Protein AF-A0A540LD16-F1 (afdb_monomer)

Sequence (113 aa):
MYHEALKSMLQQLKPTLGISYTLFDTYTVLTNIVQNPASYGFTEVEAACCGIGKHNAKGPCTPISSLCSNRRDHVFWDFYHPTQATHGIITDKVFDGPSEYSSPMTVKELIAL

Foldseek 3Di:
DVLVVVVVVCVVVCVVVVDDDKDFQPPVLLVCCLVPVVVLQADEEQAAQWADDDSSAPDDRDPVIHGHPDLLNYQHNHNPHGGPSVVVSSVVCQAQNPCVGMPPDHVVVNVVD

Organism: Malus baccata (NCBI:txid106549)

Structure (mmCIF, N/CA/C/O backbone):
data_AF-A0A540LD16-F1
#
_entry.id   AF-A0A540LD16-F1
#
loop_
_atom_site.group_PDB
_atom_site.id
_atom_site.type_symbol
_atom_site.label_atom_id
_atom_site.label_alt_id
_atom_site.label_comp_id
_atom_site.label_asym_id
_atom_site.label_entity_id
_atom_site.label_seq_id
_atom_site.pdbx_PDB_ins_code
_atom_site.Cartn_x
_atom_site.Cartn_y
_atom_site.Cartn_z
_atom_site.occupancy
_atom_site.B_iso_or_equiv
_atom_site.auth_seq_id
_atom_site.auth_comp_id
_atom_site.auth_asym_id
_atom_site.auth_atom_id
_atom_site.pdbx_PDB_model_num
ATOM 1 N N . MET A 1 1 ? 7.709 4.402 15.319 1.00 65.50 1 MET A N 1
ATOM 2 C CA . MET A 1 1 ? 7.282 5.595 16.092 1.00 65.50 1 MET A CA 1
ATOM 3 C C . MET A 1 1 ? 5.861 6.034 15.744 1.00 65.50 1 MET A C 1
ATOM 5 O O . MET A 1 1 ? 5.044 6.038 16.649 1.00 65.50 1 MET A O 1
ATOM 9 N N . TYR A 1 2 ? 5.522 6.340 14.482 1.00 87.69 2 TYR A N 1
ATOM 10 C CA . TYR A 1 2 ? 4.158 6.781 14.122 1.00 87.69 2 TYR A CA 1
ATOM 11 C C . TYR A 1 2 ? 3.067 5.720 14.380 1.00 87.69 2 TYR A C 1
ATOM 13 O O . TYR A 1 2 ? 2.054 6.032 14.995 1.00 87.69 2 TYR A O 1
ATOM 21 N N . HIS A 1 3 ? 3.301 4.463 13.975 1.00 85.25 3 HIS A N 1
ATOM 22 C CA . HIS A 1 3 ? 2.327 3.372 14.132 1.00 85.25 3 HIS A CA 1
ATOM 23 C C . HIS A 1 3 ? 1.931 3.138 15.604 1.00 85.25 3 HIS A C 1
ATOM 25 O O . HIS A 1 3 ? 0.751 3.153 15.941 1.00 85.25 3 HIS A O 1
ATOM 31 N N . GLU A 1 4 ? 2.915 3.016 16.501 1.00 89.31 4 GLU A N 1
ATOM 32 C CA . GLU A 1 4 ? 2.661 2.827 17.938 1.00 89.31 4 GLU A C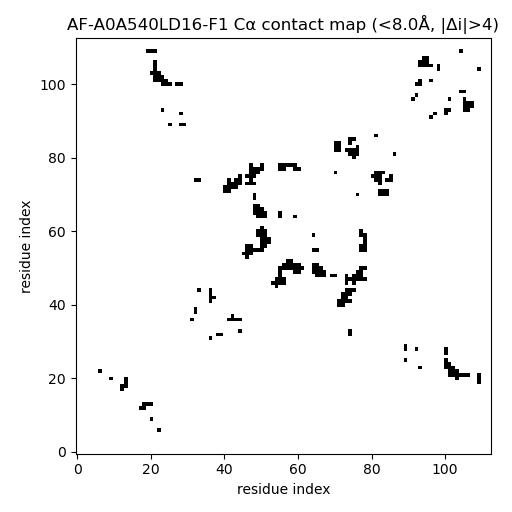A 1
ATOM 33 C C . GLU A 1 4 ? 1.942 4.019 18.583 1.00 89.31 4 GLU A C 1
ATOM 35 O O . GLU A 1 4 ? 1.049 3.835 19.411 1.00 89.31 4 GLU A O 1
ATOM 40 N N . ALA A 1 5 ? 2.286 5.249 18.184 1.00 93.69 5 ALA A N 1
ATOM 41 C CA . ALA A 1 5 ? 1.618 6.446 18.687 1.00 93.69 5 ALA A CA 1
ATOM 42 C C . ALA A 1 5 ? 0.141 6.497 18.257 1.00 93.69 5 ALA A C 1
ATOM 44 O O . ALA A 1 5 ? -0.727 6.767 19.087 1.00 93.69 5 ALA A O 1
ATOM 45 N N . LEU A 1 6 ? -0.155 6.177 16.990 1.00 94.19 6 LEU A N 1
ATOM 46 C CA . LEU A 1 6 ? -1.524 6.091 16.473 1.00 94.19 6 LEU A CA 1
ATOM 47 C C . LEU A 1 6 ? -2.335 5.017 17.211 1.00 94.19 6 LEU A C 1
ATOM 49 O O . LEU A 1 6 ? -3.458 5.277 17.642 1.00 94.19 6 LEU A O 1
ATOM 53 N N . LYS A 1 7 ? -1.749 3.833 17.417 1.00 92.31 7 LYS A N 1
ATOM 54 C CA . LYS A 1 7 ? -2.377 2.739 18.166 1.00 92.31 7 LYS A CA 1
ATOM 55 C C . LYS A 1 7 ? -2.716 3.148 19.601 1.00 92.31 7 LYS A C 1
ATOM 57 O O . LYS A 1 7 ? -3.848 2.945 20.034 1.00 92.31 7 LYS A O 1
ATOM 62 N N . SER A 1 8 ? -1.768 3.766 20.307 1.00 94.31 8 SER A N 1
ATOM 63 C CA . SER A 1 8 ? -1.975 4.265 21.674 1.00 94.31 8 SER A CA 1
ATOM 64 C C . SER A 1 8 ? -3.068 5.339 21.733 1.00 94.31 8 SER A C 1
ATOM 66 O O . SER A 1 8 ? -3.954 5.279 22.586 1.00 94.31 8 SER A O 1
ATOM 68 N N . MET A 1 9 ? -3.073 6.277 20.782 1.00 95.50 9 MET A N 1
ATOM 69 C CA . MET A 1 9 ? -4.101 7.316 20.695 1.00 95.50 9 MET A CA 1
ATOM 70 C C . MET A 1 9 ? -5.501 6.719 20.489 1.00 95.50 9 MET A C 1
ATOM 72 O O . MET A 1 9 ? -6.435 7.101 21.190 1.00 95.50 9 MET A O 1
ATOM 76 N N . LEU A 1 10 ? -5.661 5.754 19.576 1.00 95.75 10 LEU A N 1
ATOM 77 C CA . LEU A 1 10 ? -6.954 5.103 19.328 1.00 95.75 10 LEU A CA 1
ATOM 78 C C . LEU A 1 10 ? -7.460 4.324 20.554 1.00 95.75 10 LEU A C 1
ATOM 80 O O . LEU A 1 10 ? -8.648 4.388 20.875 1.00 95.75 10 LEU A O 1
ATOM 84 N N . GLN A 1 11 ? -6.563 3.648 21.280 1.00 94.31 11 GLN A N 1
ATOM 85 C CA . GLN A 1 11 ? -6.902 2.955 22.529 1.00 94.31 11 GLN A CA 1
ATOM 86 C C . GLN A 1 11 ? -7.416 3.919 23.606 1.00 94.31 11 GLN A C 1
ATOM 88 O O . GLN A 1 11 ? -8.360 3.581 24.319 1.00 94.31 11 GLN A O 1
ATOM 93 N N . GLN A 1 12 ? -6.833 5.118 23.703 1.00 95.56 12 GLN A N 1
ATOM 94 C CA . GLN A 1 12 ? -7.260 6.153 24.651 1.00 95.56 12 GLN A CA 1
ATOM 95 C C . GLN A 1 12 ? -8.575 6.825 24.233 1.00 95.56 12 GLN A C 1
ATOM 97 O O . GLN A 1 12 ? -9.430 7.068 25.080 1.00 95.56 12 GLN A O 1
ATOM 102 N N . LEU A 1 13 ? -8.768 7.093 22.937 1.00 96.06 13 LEU A N 1
ATOM 103 C CA . LEU A 1 13 ? -9.973 7.759 22.427 1.00 96.06 13 LEU A CA 1
ATOM 104 C C . LEU A 1 13 ? -11.221 6.872 22.478 1.00 96.06 13 LEU A C 1
ATOM 106 O O . LEU A 1 13 ? -12.322 7.396 22.638 1.00 96.06 13 LEU A O 1
ATOM 110 N N . LYS A 1 14 ? -11.072 5.547 22.370 1.00 96.00 14 LYS A N 1
ATOM 111 C CA . LYS A 1 14 ? -12.193 4.594 22.408 1.00 96.00 14 LYS A CA 1
ATOM 112 C C . LYS A 1 14 ? -13.135 4.799 23.607 1.00 96.00 14 LYS A C 1
ATOM 114 O O . LYS A 1 14 ? -14.319 5.021 23.362 1.00 96.00 14 LYS A O 1
ATOM 119 N N . PRO A 1 15 ? -12.680 4.756 24.877 1.00 96.44 15 PRO A N 1
ATOM 120 C CA . PRO A 1 15 ? -13.562 4.990 26.021 1.00 96.44 15 PRO A CA 1
ATOM 121 C C . PRO A 1 15 ? -14.046 6.442 26.117 1.00 96.44 15 PRO A C 1
ATOM 123 O O . PRO A 1 15 ? -15.158 6.672 26.579 1.00 96.44 15 PRO A O 1
ATOM 126 N N . THR A 1 16 ? -13.246 7.419 25.676 1.00 97.06 16 THR A N 1
ATOM 127 C CA . THR A 1 16 ? -13.611 8.844 25.739 1.00 97.06 16 THR A CA 1
ATOM 128 C C . THR A 1 16 ? -14.736 9.205 24.773 1.00 97.06 16 THR A C 1
ATOM 130 O O . THR A 1 16 ? -15.593 10.014 25.112 1.00 97.06 16 THR A O 1
ATOM 133 N N . LEU A 1 17 ? -14.730 8.624 23.573 1.00 96.94 17 LEU A N 1
ATOM 134 C CA . LEU A 1 17 ? -15.678 8.950 22.507 1.00 96.94 17 LEU A CA 1
ATOM 135 C C . LEU A 1 17 ? -16.770 7.888 22.320 1.00 96.94 17 LEU A C 1
ATOM 137 O O . LEU A 1 17 ? -17.713 8.126 21.574 1.00 96.94 17 LEU A O 1
ATOM 141 N N . GLY A 1 18 ? -16.644 6.717 22.955 1.00 95.69 18 GLY A N 1
ATOM 142 C CA . GLY A 1 18 ? -17.583 5.607 22.772 1.00 95.69 18 GLY A CA 1
ATOM 143 C C . GLY A 1 18 ? -17.579 5.031 21.351 1.00 95.69 18 GLY A C 1
ATOM 144 O O . GLY A 1 18 ? -18.597 4.516 20.901 1.00 95.69 18 GLY A O 1
ATOM 145 N N . ILE A 1 19 ? -16.458 5.144 20.628 1.00 95.06 19 ILE A N 1
ATOM 146 C CA . ILE A 1 19 ? -16.339 4.706 19.230 1.00 95.06 19 ILE A CA 1
ATOM 147 C C . ILE A 1 19 ? -15.822 3.269 19.115 1.00 95.06 19 ILE A C 1
ATOM 149 O O . ILE A 1 19 ? -15.000 2.816 19.914 1.00 95.06 19 ILE A O 1
ATOM 153 N N . SER A 1 20 ? -16.225 2.582 18.051 1.00 96.19 20 SER A N 1
ATOM 154 C CA . SER A 1 20 ? -15.548 1.380 17.560 1.00 96.19 20 SER A CA 1
ATOM 155 C C . SER A 1 20 ? -14.630 1.757 16.401 1.00 96.19 20 SER A C 1
ATOM 157 O O . SER A 1 20 ? -14.960 2.631 15.603 1.00 96.19 20 SER A O 1
ATOM 159 N N . TYR A 1 21 ? -13.463 1.122 16.312 1.00 95.88 21 TYR A N 1
ATOM 160 C CA . TYR A 1 21 ? -12.479 1.405 15.271 1.00 95.88 21 TYR A CA 1
ATOM 161 C C . TYR A 1 21 ? -11.775 0.123 14.830 1.00 95.88 21 TYR A C 1
ATOM 163 O O . TYR A 1 21 ? -11.779 -0.878 15.547 1.00 95.88 21 TYR A O 1
ATOM 171 N N . THR A 1 22 ? -11.113 0.201 13.679 1.00 95.94 22 THR A N 1
ATOM 172 C CA . THR A 1 22 ? -10.051 -0.718 13.272 1.00 95.94 22 THR A CA 1
ATOM 173 C C . THR A 1 22 ? -8.829 0.086 12.833 1.00 95.94 22 THR A C 1
ATOM 175 O O . THR A 1 22 ? -8.962 1.177 12.276 1.00 95.94 22 THR A O 1
ATOM 178 N N . LEU A 1 23 ? -7.641 -0.422 13.139 1.00 95.75 23 LEU A N 1
ATOM 179 C CA . LEU A 1 23 ? -6.358 0.079 12.672 1.00 95.75 23 LEU A CA 1
ATOM 180 C C . LEU A 1 23 ? -5.766 -0.963 11.726 1.00 95.75 23 LEU A C 1
ATOM 182 O O . LEU A 1 23 ? -5.519 -2.092 12.147 1.00 95.75 23 LEU A O 1
ATOM 186 N N . PHE A 1 24 ? -5.520 -0.562 10.481 1.00 96.12 24 PHE A N 1
ATOM 187 C CA . PHE A 1 24 ? -4.937 -1.418 9.455 1.00 96.12 24 PHE A CA 1
ATOM 188 C C . PHE A 1 24 ? -3.437 -1.147 9.278 1.00 96.12 24 PHE A C 1
ATOM 190 O O . PHE A 1 24 ? -3.012 0.001 9.116 1.00 96.12 24 PHE A O 1
ATOM 197 N N . ASP A 1 25 ? -2.636 -2.207 9.283 1.00 95.06 25 ASP A N 1
ATOM 198 C CA . ASP A 1 25 ? -1.192 -2.177 9.088 1.00 95.06 25 ASP A CA 1
ATOM 199 C C . ASP A 1 25 ? -0.823 -2.287 7.601 1.00 95.06 25 ASP A C 1
ATOM 201 O O . ASP A 1 25 ? -0.336 -3.306 7.102 1.00 95.06 25 ASP A O 1
ATOM 205 N N . THR A 1 26 ? -1.037 -1.187 6.878 1.00 94.31 26 THR A N 1
ATOM 206 C CA . THR A 1 26 ? -0.655 -1.072 5.463 1.00 94.31 26 THR A CA 1
ATOM 207 C C . THR A 1 26 ? 0.839 -1.306 5.240 1.00 94.31 26 THR A C 1
ATOM 209 O O . THR A 1 26 ? 1.226 -1.763 4.165 1.00 94.31 26 THR A O 1
ATOM 212 N N . TYR A 1 27 ? 1.683 -0.984 6.228 1.00 93.56 27 TYR A N 1
ATOM 213 C CA . TYR A 1 27 ? 3.131 -1.116 6.103 1.00 93.56 27 TYR A CA 1
ATOM 214 C C . TYR A 1 27 ? 3.515 -2.584 5.942 1.00 93.56 27 TYR A C 1
ATOM 216 O O . TYR A 1 27 ? 4.140 -2.934 4.943 1.00 93.56 27 TYR A O 1
ATOM 224 N N . THR A 1 28 ? 3.066 -3.446 6.856 1.00 94.94 28 THR A N 1
ATOM 225 C CA . THR A 1 28 ? 3.371 -4.881 6.793 1.00 94.94 28 THR A CA 1
ATOM 226 C C . THR A 1 28 ? 2.828 -5.517 5.511 1.00 94.94 28 THR A C 1
ATOM 228 O O . THR A 1 28 ? 3.537 -6.287 4.861 1.00 94.94 28 THR A O 1
ATOM 231 N N . VAL A 1 29 ? 1.620 -5.141 5.070 1.00 96.44 29 VAL A N 1
ATOM 232 C CA . VAL A 1 29 ? 1.052 -5.641 3.803 1.00 96.44 29 VAL A CA 1
ATOM 233 C C . VAL A 1 29 ? 1.912 -5.245 2.600 1.00 96.44 29 VAL A C 1
ATOM 235 O O . VAL A 1 29 ? 2.267 -6.107 1.796 1.00 96.44 29 VAL A O 1
ATOM 238 N N . LEU A 1 30 ? 2.288 -3.968 2.475 1.00 96.50 30 LEU A N 1
ATOM 239 C CA . LEU A 1 30 ? 3.141 -3.501 1.376 1.00 96.50 30 LEU A CA 1
ATOM 240 C C . LEU A 1 30 ? 4.542 -4.120 1.424 1.00 96.50 30 LEU A C 1
ATOM 242 O O . LEU A 1 30 ? 5.074 -4.499 0.381 1.00 96.50 30 LEU A O 1
ATOM 246 N N . THR A 1 31 ? 5.132 -4.267 2.611 1.00 96.88 31 THR A N 1
ATOM 247 C CA . THR A 1 31 ? 6.427 -4.938 2.782 1.00 96.88 31 THR A CA 1
ATOM 248 C C . THR A 1 31 ? 6.362 -6.389 2.317 1.00 96.88 31 THR A C 1
ATOM 250 O O . THR A 1 31 ? 7.239 -6.812 1.567 1.00 96.88 31 THR A O 1
ATOM 253 N N . ASN A 1 32 ? 5.307 -7.127 2.670 1.00 97.25 32 ASN A N 1
ATOM 254 C CA . ASN A 1 32 ? 5.124 -8.508 2.220 1.00 97.25 32 ASN A CA 1
ATOM 255 C C . ASN A 1 32 ? 4.980 -8.603 0.696 1.00 97.25 32 ASN A C 1
ATOM 257 O O . ASN A 1 32 ? 5.567 -9.504 0.093 1.00 97.25 32 ASN A O 1
ATOM 261 N N . ILE A 1 33 ? 4.264 -7.657 0.074 1.00 98.06 33 ILE A N 1
ATOM 262 C CA . ILE A 1 33 ? 4.133 -7.562 -1.387 1.00 98.06 33 ILE A CA 1
ATOM 263 C C . ILE A 1 33 ? 5.499 -7.326 -2.042 1.00 98.06 33 ILE A C 1
ATOM 265 O O . ILE A 1 33 ? 5.854 -8.039 -2.975 1.00 98.06 33 ILE A O 1
ATOM 269 N N . VAL A 1 34 ? 6.288 -6.371 -1.543 1.00 98.00 34 VAL A N 1
ATOM 270 C CA . VAL A 1 34 ? 7.612 -6.046 -2.106 1.00 98.00 34 VAL A CA 1
ATOM 271 C C . VAL A 1 34 ? 8.624 -7.175 -1.889 1.00 98.00 34 VAL A C 1
ATOM 273 O O . VAL A 1 34 ? 9.451 -7.427 -2.761 1.00 98.00 34 VAL A O 1
ATOM 276 N N . GLN A 1 35 ? 8.567 -7.870 -0.750 1.00 98.25 35 GLN A N 1
ATOM 277 C CA . GLN A 1 35 ? 9.480 -8.974 -0.434 1.00 98.25 35 GLN A CA 1
ATOM 278 C C . GLN A 1 35 ? 9.117 -10.280 -1.152 1.00 98.25 35 GLN A C 1
ATOM 280 O O . GLN A 1 35 ? 10.003 -11.093 -1.406 1.00 98.25 35 GLN A O 1
ATOM 285 N N . ASN A 1 36 ? 7.839 -10.492 -1.489 1.00 98.19 36 ASN A N 1
ATOM 286 C CA . ASN A 1 36 ? 7.347 -11.729 -2.106 1.00 98.19 36 ASN A CA 1
ATOM 287 C C . ASN A 1 36 ? 6.460 -11.465 -3.343 1.00 98.19 36 ASN A C 1
ATOM 289 O O . ASN A 1 36 ? 5.363 -12.020 -3.431 1.00 98.19 36 ASN A O 1
ATOM 293 N N . PRO A 1 37 ? 6.893 -10.649 -4.322 1.00 98.06 37 PRO A N 1
ATOM 294 C CA . PRO A 1 37 ? 6.013 -10.100 -5.358 1.00 98.06 37 PRO A CA 1
ATOM 295 C C . PRO A 1 37 ? 5.337 -11.159 -6.227 1.00 98.06 37 PRO A C 1
ATOM 297 O O . PRO A 1 37 ? 4.158 -11.024 -6.554 1.00 98.06 37 PRO A O 1
ATOM 300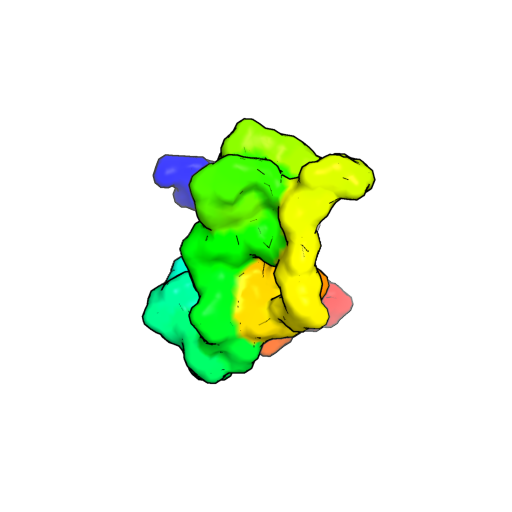 N N . ALA A 1 38 ? 6.037 -12.258 -6.522 1.00 98.00 38 ALA A N 1
ATOM 301 C CA . ALA A 1 38 ? 5.499 -13.354 -7.321 1.00 98.00 38 ALA A CA 1
ATOM 302 C C . ALA A 1 38 ? 4.257 -14.004 -6.681 1.00 98.00 38 ALA A C 1
ATOM 304 O O . ALA A 1 38 ? 3.316 -14.350 -7.393 1.00 98.00 38 ALA A O 1
ATOM 305 N N . SER A 1 39 ? 4.204 -14.101 -5.347 1.00 97.88 39 SER A N 1
ATOM 306 C CA . SER A 1 39 ? 3.043 -14.631 -4.611 1.00 97.88 39 SER A CA 1
ATOM 307 C C . SER A 1 39 ? 1.796 -13.754 -4.751 1.00 97.88 39 SER A C 1
ATOM 309 O O . SER A 1 39 ? 0.684 -14.215 -4.502 1.00 97.88 39 SER A O 1
ATOM 311 N N . TYR A 1 40 ? 1.981 -12.497 -5.157 1.00 97.62 40 TYR A N 1
ATOM 312 C CA . TYR A 1 40 ? 0.925 -11.513 -5.380 1.00 97.62 40 TYR A CA 1
ATOM 313 C C . TYR A 1 40 ? 0.711 -11.198 -6.870 1.00 97.62 40 TYR A C 1
ATOM 315 O O . TYR A 1 40 ? -0.118 -10.354 -7.198 1.00 97.62 40 TYR A O 1
ATOM 323 N N . GLY A 1 41 ? 1.426 -11.880 -7.773 1.00 97.81 41 GLY A N 1
ATOM 324 C CA . GLY A 1 41 ? 1.309 -11.688 -9.220 1.00 97.81 41 GLY A CA 1
ATOM 325 C C . GLY A 1 41 ? 2.092 -10.499 -9.787 1.00 97.81 41 GLY A C 1
ATOM 326 O O . GLY A 1 41 ? 1.837 -10.115 -10.925 1.00 97.81 41 GLY A O 1
ATOM 327 N N . PHE A 1 42 ? 3.038 -9.928 -9.035 1.00 98.62 42 PHE A N 1
ATOM 328 C CA . PHE A 1 42 ? 3.907 -8.844 -9.504 1.00 98.62 42 PHE A CA 1
ATOM 329 C C . PHE A 1 42 ? 5.271 -9.361 -9.960 1.00 98.62 42 PHE A C 1
ATOM 331 O O . PHE A 1 42 ? 5.803 -10.333 -9.418 1.00 98.62 42 PHE A O 1
ATOM 338 N N . THR A 1 43 ? 5.870 -8.657 -10.918 1.00 98.31 43 THR A N 1
ATOM 339 C CA . THR A 1 43 ? 7.247 -8.898 -11.375 1.00 98.31 43 THR A CA 1
ATOM 340 C C . THR A 1 43 ? 8.138 -7.666 -11.241 1.00 98.31 43 THR A C 1
ATOM 342 O O . THR A 1 43 ? 9.352 -7.800 -11.337 1.00 98.31 43 THR A O 1
ATOM 345 N N . GLU A 1 44 ? 7.561 -6.482 -11.023 1.00 98.25 44 GLU A N 1
ATOM 346 C CA . GLU A 1 44 ? 8.283 -5.218 -10.876 1.00 98.25 44 GLU A CA 1
ATOM 347 C C . GLU A 1 44 ? 7.907 -4.526 -9.555 1.00 98.25 44 GLU A C 1
ATOM 349 O O . GLU A 1 44 ? 6.741 -4.215 -9.292 1.00 98.25 44 GLU A O 1
ATOM 354 N N . VAL A 1 45 ? 8.916 -4.290 -8.716 1.00 97.69 45 VAL A N 1
ATOM 355 C CA . VAL A 1 45 ? 8.781 -3.702 -7.370 1.00 97.69 45 VAL A CA 1
ATOM 356 C C . VAL A 1 45 ? 9.686 -2.489 -7.149 1.00 97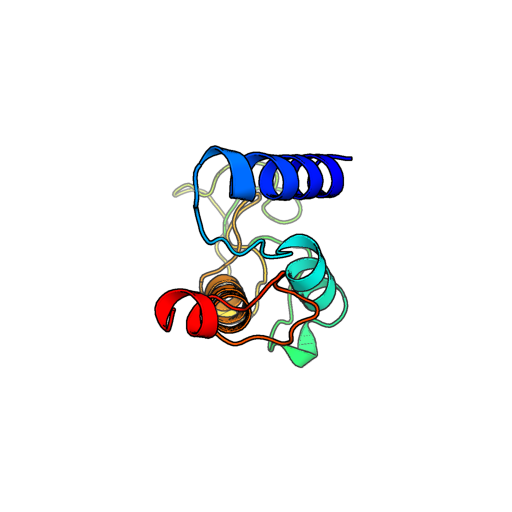.69 45 VAL A C 1
ATOM 358 O O . VAL A 1 45 ? 9.536 -1.799 -6.146 1.00 97.69 45 VAL A O 1
ATOM 361 N N . GLU A 1 46 ? 10.627 -2.229 -8.054 1.00 96.44 46 GLU A N 1
ATOM 362 C CA . GLU A 1 46 ? 11.616 -1.156 -7.956 1.00 96.44 46 GLU A CA 1
ATOM 363 C C . GLU A 1 46 ? 11.236 0.050 -8.821 1.00 96.44 46 GLU A C 1
ATOM 365 O O . GLU A 1 46 ? 11.347 1.193 -8.377 1.00 96.44 46 GLU A O 1
ATOM 370 N N . ALA A 1 47 ? 10.813 -0.187 -10.065 1.00 97.56 47 ALA A N 1
ATOM 371 C CA . ALA A 1 47 ? 10.415 0.858 -10.999 1.00 97.56 47 ALA A CA 1
ATOM 372 C C . ALA A 1 47 ? 8.915 1.164 -10.913 1.00 97.56 47 ALA A C 1
ATOM 374 O O . ALA A 1 47 ? 8.072 0.272 -10.855 1.00 97.56 47 ALA A O 1
ATOM 375 N N . ALA A 1 48 ? 8.571 2.451 -10.964 1.00 98.12 48 ALA A N 1
ATOM 376 C CA . ALA A 1 48 ? 7.188 2.879 -11.114 1.00 98.12 48 ALA A CA 1
ATOM 377 C C . ALA A 1 48 ? 6.699 2.668 -12.555 1.00 98.12 48 ALA A C 1
ATOM 379 O O . ALA A 1 48 ? 7.460 2.817 -13.516 1.00 98.12 48 ALA A O 1
ATOM 380 N N . CYS A 1 49 ? 5.409 2.379 -12.729 1.00 98.44 49 CYS A N 1
ATOM 381 C CA . CYS A 1 49 ? 4.844 2.202 -14.064 1.00 98.44 49 CYS A CA 1
ATOM 382 C C . CYS A 1 49 ? 4.857 3.499 -14.890 1.00 98.44 49 CYS A C 1
ATOM 384 O O . CYS A 1 49 ? 5.088 3.445 -16.094 1.00 98.44 49 CYS A O 1
ATOM 386 N N . CYS A 1 50 ? 4.615 4.657 -14.277 1.00 98.38 50 CYS A N 1
ATOM 387 C CA . CYS A 1 50 ? 4.593 5.950 -14.944 1.00 98.38 50 CYS A CA 1
ATOM 388 C C . CYS A 1 50 ? 5.520 6.957 -14.264 1.00 98.38 50 CYS A C 1
ATOM 390 O O . CYS A 1 50 ? 5.378 7.246 -13.076 1.00 98.38 50 CYS A O 1
ATOM 392 N N . GLY A 1 51 ? 6.418 7.562 -15.038 1.00 97.56 51 GLY A N 1
ATOM 393 C CA . GLY A 1 51 ? 7.245 8.660 -14.550 1.00 97.56 51 GLY A CA 1
ATOM 394 C C . GLY A 1 51 ? 8.467 8.926 -15.414 1.00 97.56 51 GLY A C 1
ATOM 395 O O . GLY A 1 51 ? 8.498 8.600 -16.600 1.00 97.56 51 GLY A O 1
ATOM 396 N N . ILE A 1 52 ? 9.462 9.591 -14.834 1.00 96.50 52 ILE A N 1
ATOM 397 C CA . ILE A 1 52 ? 10.675 10.008 -15.547 1.00 96.50 52 ILE A CA 1
ATOM 398 C C . ILE A 1 52 ? 11.942 9.670 -14.768 1.00 96.50 52 ILE A C 1
ATOM 400 O O . ILE A 1 52 ? 11.957 9.613 -13.537 1.00 96.50 52 ILE A O 1
ATOM 404 N N . GLY A 1 53 ? 13.040 9.510 -15.504 1.00 95.25 53 GLY A N 1
ATOM 405 C CA . GLY A 1 53 ? 14.360 9.264 -14.937 1.00 95.25 53 GLY A CA 1
ATOM 406 C C . GLY A 1 53 ? 14.526 7.858 -14.360 1.00 95.25 53 GLY A C 1
ATOM 407 O O . GLY A 1 53 ? 13.852 6.911 -14.753 1.0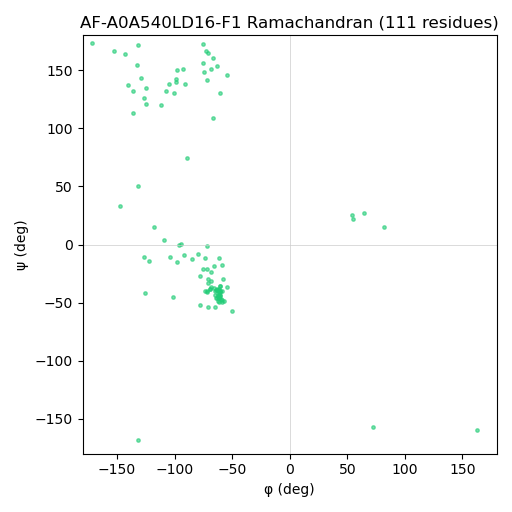0 95.25 53 GLY A O 1
ATOM 408 N N . LYS A 1 54 ? 15.481 7.714 -13.435 1.00 96.44 54 LYS A N 1
ATOM 409 C CA . LYS A 1 54 ? 15.836 6.419 -12.838 1.00 96.44 54 LYS A CA 1
ATOM 410 C C . LYS A 1 54 ? 14.620 5.821 -12.114 1.00 96.44 54 LYS A C 1
ATOM 412 O O . LYS A 1 54 ? 13.997 6.531 -11.329 1.00 96.44 54 LYS A O 1
ATOM 417 N N . HIS A 1 55 ? 14.312 4.549 -12.386 1.00 96.69 55 HIS A N 1
ATOM 418 C CA . HIS A 1 55 ? 13.148 3.822 -11.849 1.00 96.69 55 HIS A CA 1
ATOM 419 C C . HIS A 1 55 ? 11.792 4.512 -12.101 1.00 96.69 55 HIS A C 1
ATOM 421 O O . HIS A 1 55 ? 10.842 4.279 -11.363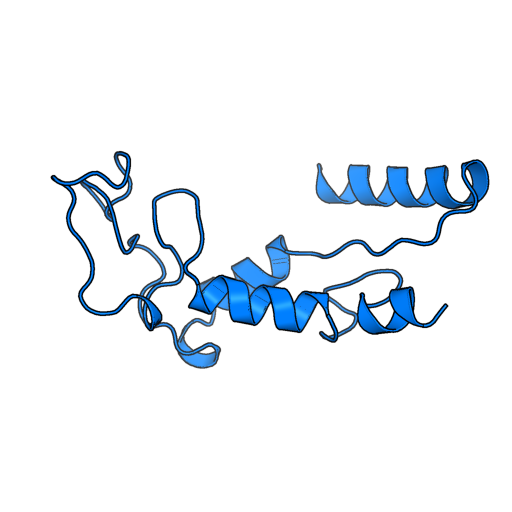 1.00 96.69 55 HIS A O 1
ATOM 427 N N . ASN A 1 56 ? 11.700 5.398 -13.105 1.00 97.00 56 ASN A N 1
ATOM 428 C CA . ASN A 1 56 ? 10.551 6.290 -13.310 1.00 97.00 56 ASN A CA 1
ATOM 429 C C . ASN A 1 56 ? 10.198 7.142 -12.074 1.00 97.00 56 ASN A C 1
ATOM 431 O O . ASN A 1 56 ? 9.062 7.579 -11.927 1.00 97.00 56 ASN A O 1
ATOM 435 N N . ALA A 1 57 ? 11.171 7.413 -11.196 1.00 96.06 57 ALA A N 1
ATOM 436 C CA . ALA A 1 57 ? 10.915 7.981 -9.876 1.00 96.06 57 ALA A CA 1
ATOM 437 C C . ALA A 1 57 ? 11.546 9.360 -9.614 1.00 96.06 57 ALA A C 1
ATOM 439 O O . ALA A 1 57 ? 11.630 9.798 -8.469 1.00 96.06 57 ALA A O 1
ATOM 440 N N . LYS A 1 58 ? 12.010 10.073 -10.650 1.00 95.19 58 LYS A N 1
ATOM 441 C CA . LYS A 1 58 ? 12.591 11.425 -10.495 1.00 95.19 58 LYS A CA 1
ATOM 442 C C . LYS A 1 58 ? 11.589 12.570 -10.647 1.00 95.19 58 LYS A C 1
ATOM 444 O O . LYS A 1 58 ? 11.951 13.717 -10.402 1.00 95.19 58 LYS A O 1
ATOM 449 N N . GLY A 1 59 ? 10.365 12.291 -11.081 1.00 92.25 59 GLY A N 1
ATOM 450 C CA . GLY A 1 59 ? 9.352 13.317 -11.296 1.00 92.25 59 GLY A CA 1
ATOM 451 C C . GLY A 1 59 ? 7.975 12.734 -11.604 1.00 92.25 59 GLY A C 1
ATOM 452 O O . GLY A 1 59 ? 7.847 11.518 -11.754 1.00 92.25 59 GLY A O 1
ATOM 453 N N . PRO A 1 60 ? 6.945 13.595 -11.681 1.00 94.50 60 PRO A N 1
ATOM 454 C CA . PRO A 1 60 ? 5.555 13.181 -11.844 1.00 94.50 60 PRO A CA 1
ATOM 455 C C . PRO A 1 60 ? 5.288 12.445 -13.150 1.00 94.50 60 PRO A C 1
ATOM 457 O O . PRO A 1 60 ? 5.954 12.655 -14.166 1.00 94.50 60 PRO A O 1
ATOM 460 N N . CYS A 1 61 ? 4.252 11.608 -13.104 1.00 95.88 61 CYS A N 1
ATOM 461 C CA . CYS A 1 61 ? 3.608 11.055 -14.282 1.00 95.88 61 CYS A CA 1
ATOM 462 C C . CYS A 1 61 ? 2.919 12.197 -15.048 1.00 95.88 61 CYS A C 1
ATOM 464 O O . CYS A 1 61 ? 1.933 12.772 -14.589 1.00 95.88 61 CYS A O 1
ATOM 466 N N . THR A 1 62 ? 3.473 12.557 -16.199 1.00 95.44 62 THR A N 1
ATOM 467 C CA . THR A 1 62 ? 3.005 13.625 -17.093 1.00 95.44 62 THR A CA 1
ATOM 468 C C . THR A 1 62 ? 2.959 13.091 -18.528 1.00 95.44 62 THR A C 1
ATOM 470 O O . THR A 1 62 ? 3.475 12.004 -18.787 1.00 95.44 62 THR A O 1
ATOM 473 N N . PRO A 1 63 ? 2.398 13.824 -19.505 1.00 95.75 63 PRO A N 1
ATOM 474 C CA . PRO A 1 63 ? 2.352 13.354 -20.893 1.00 95.75 63 PRO A CA 1
ATOM 475 C C . PRO A 1 63 ? 3.715 13.058 -21.546 1.00 95.75 63 PRO A C 1
ATOM 477 O O . PRO A 1 63 ? 3.752 12.378 -22.563 1.00 95.75 63 PRO A O 1
ATOM 480 N N . ILE A 1 64 ? 4.824 13.558 -20.986 1.00 95.62 64 ILE A N 1
ATOM 481 C CA . ILE A 1 64 ? 6.191 13.294 -21.478 1.00 95.62 64 ILE A CA 1
ATOM 482 C C . ILE A 1 64 ? 6.883 12.122 -20.760 1.00 95.62 64 ILE A C 1
ATOM 484 O O . ILE A 1 64 ? 8.052 11.842 -21.019 1.00 95.62 64 ILE A O 1
ATOM 488 N N . SER A 1 65 ? 6.198 11.481 -19.813 1.00 97.19 65 SER A N 1
ATOM 489 C CA . SER A 1 65 ? 6.733 10.381 -19.015 1.00 97.19 65 SER A CA 1
ATOM 490 C C . SER A 1 65 ? 6.804 9.073 -19.798 1.00 97.19 65 SER A C 1
ATOM 492 O O . SER A 1 65 ? 6.037 8.833 -20.729 1.00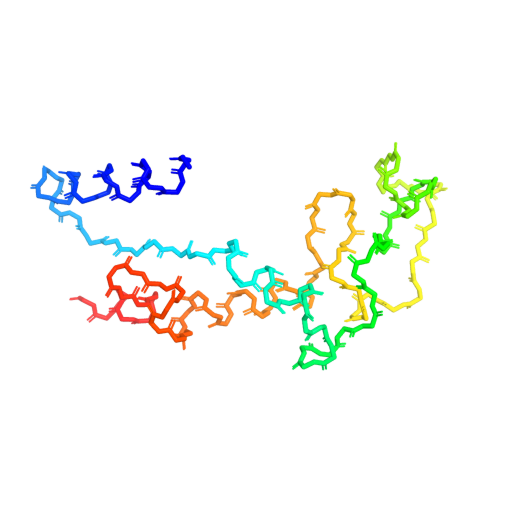 97.19 65 SER A O 1
ATOM 494 N N . SER A 1 66 ? 7.687 8.185 -19.352 1.00 96.75 66 SER A N 1
ATOM 495 C CA . SER A 1 66 ? 7.637 6.779 -19.737 1.00 96.75 66 SER A CA 1
ATOM 496 C C . SER A 1 66 ? 6.452 6.110 -19.049 1.00 96.75 66 SER A C 1
ATOM 498 O O . SER A 1 66 ? 6.182 6.384 -17.878 1.00 96.75 66 SER A O 1
ATOM 500 N N . LEU A 1 67 ? 5.773 5.216 -19.767 1.00 97.81 67 LEU A N 1
ATOM 501 C CA . LEU A 1 67 ? 4.671 4.408 -19.254 1.00 97.81 67 LEU A CA 1
ATOM 502 C C . LEU A 1 67 ? 4.966 2.924 -19.493 1.00 97.81 67 LEU A C 1
ATOM 504 O O . LEU A 1 67 ? 5.371 2.538 -20.590 1.00 97.81 67 LEU A O 1
ATOM 508 N N . CYS A 1 68 ? 4.744 2.094 -18.480 1.00 97.69 68 CYS A N 1
ATOM 509 C CA . CYS A 1 68 ? 4.903 0.652 -18.578 1.00 97.69 68 CYS A CA 1
ATOM 510 C C . CYS A 1 68 ? 3.840 0.026 -19.499 1.00 97.69 68 CYS A C 1
ATOM 512 O O . CYS A 1 68 ? 2.716 0.520 -19.614 1.00 97.69 68 CYS A O 1
ATOM 514 N N . SER A 1 69 ? 4.176 -1.095 -20.142 1.00 97.56 69 SER A N 1
ATOM 515 C CA . SER A 1 69 ? 3.254 -1.816 -21.031 1.00 97.56 69 SER A CA 1
ATOM 516 C C . SER A 1 69 ? 2.123 -2.516 -20.270 1.00 97.56 69 SER A C 1
ATOM 518 O O . SER A 1 69 ? 1.004 -2.595 -20.777 1.00 97.56 69 SER A O 1
ATOM 520 N N . ASN A 1 70 ? 2.391 -2.991 -19.049 1.00 98.00 70 ASN A N 1
ATOM 521 C CA . ASN A 1 70 ? 1.413 -3.671 -18.207 1.00 98.00 70 ASN A CA 1
ATOM 522 C C . ASN A 1 70 ? 1.469 -3.188 -16.751 1.00 98.00 70 ASN A C 1
ATOM 524 O O . ASN A 1 70 ? 2.409 -3.451 -16.003 1.00 98.00 70 ASN A O 1
ATOM 528 N N . ARG A 1 71 ? 0.393 -2.518 -16.332 1.00 97.50 71 ARG A N 1
ATOM 529 C CA . ARG A 1 71 ? 0.250 -1.928 -14.992 1.00 97.50 71 ARG A CA 1
ATOM 530 C C . ARG A 1 71 ? 0.046 -2.972 -13.897 1.00 97.50 71 ARG A C 1
ATOM 532 O O . ARG A 1 71 ? 0.249 -2.656 -12.734 1.00 97.50 71 ARG A O 1
ATOM 539 N N . ARG A 1 72 ? -0.412 -4.178 -14.253 1.00 98.00 72 ARG A N 1
ATOM 540 C CA . ARG A 1 72 ? -0.684 -5.253 -13.285 1.00 98.00 72 ARG A CA 1
ATOM 541 C C . ARG A 1 72 ? 0.587 -5.917 -12.775 1.00 98.00 72 ARG A C 1
ATOM 543 O O . ARG A 1 72 ? 0.556 -6.476 -11.692 1.00 98.00 72 ARG A O 1
ATOM 550 N N . ASP A 1 73 ? 1.683 -5.786 -13.514 1.00 97.88 73 ASP A N 1
ATOM 551 C CA . ASP A 1 73 ? 2.955 -6.410 -13.156 1.00 97.88 73 ASP A CA 1
ATOM 552 C C . ASP A 1 73 ? 3.766 -5.545 -12.174 1.00 97.88 73 ASP A C 1
ATOM 554 O O . ASP A 1 73 ? 4.743 -6.026 -11.602 1.00 97.88 73 ASP A O 1
ATOM 558 N N . HIS A 1 74 ? 3.362 -4.281 -11.973 1.00 98.50 74 HIS A N 1
ATOM 559 C CA . HIS A 1 74 ? 4.054 -3.297 -11.139 1.00 98.50 74 HIS A CA 1
ATOM 560 C C . HIS A 1 74 ? 3.339 -3.079 -9.806 1.00 98.50 74 HIS A C 1
ATOM 562 O O . HIS A 1 74 ? 2.120 -2.883 -9.765 1.00 98.50 74 HIS A O 1
ATOM 568 N N . VAL A 1 75 ? 4.114 -2.989 -8.725 1.00 98.62 75 VAL A N 1
ATOM 569 C CA . VAL A 1 75 ? 3.590 -2.587 -7.411 1.00 98.62 75 VAL A CA 1
ATOM 570 C C . VAL A 1 75 ? 3.236 -1.096 -7.383 1.00 98.62 75 VAL A C 1
ATOM 572 O O . VAL A 1 75 ? 2.189 -0.727 -6.841 1.00 98.62 75 VAL A O 1
ATOM 575 N N . PHE A 1 76 ? 4.063 -0.247 -8.003 1.00 98.50 76 PHE A N 1
ATOM 576 C CA . PHE A 1 76 ? 3.951 1.215 -7.961 1.00 98.50 76 PHE A CA 1
ATOM 577 C C . PHE A 1 76 ? 3.468 1.811 -9.289 1.00 98.50 76 PHE A C 1
ATOM 579 O O . PHE A 1 76 ? 3.965 1.479 -10.367 1.00 98.50 76 PHE A O 1
ATOM 586 N N . TRP A 1 77 ? 2.482 2.706 -9.215 1.00 98.31 77 TRP A N 1
ATOM 587 C CA . TRP A 1 77 ? 1.998 3.482 -10.355 1.00 98.31 77 TRP A CA 1
ATOM 588 C C . TRP A 1 77 ? 2.947 4.632 -10.676 1.00 98.31 77 TRP A C 1
ATOM 590 O O . TRP A 1 77 ? 3.387 4.747 -11.813 1.00 98.31 77 TRP A O 1
ATOM 600 N N . ASP A 1 78 ? 3.281 5.442 -9.677 1.00 97.19 78 ASP A N 1
ATOM 601 C CA . ASP A 1 78 ? 4.260 6.525 -9.753 1.00 97.19 78 ASP A CA 1
A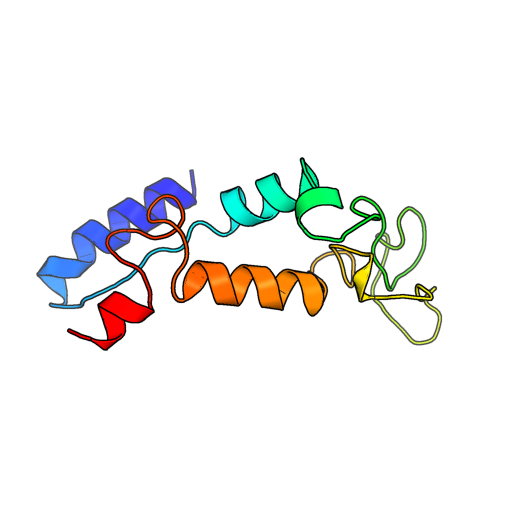TOM 602 C C . ASP A 1 78 ? 5.215 6.429 -8.549 1.00 97.19 78 ASP A C 1
ATOM 604 O O . ASP A 1 78 ? 5.245 5.420 -7.847 1.00 97.19 78 ASP A O 1
ATOM 608 N N . PHE A 1 79 ? 6.021 7.461 -8.305 1.00 94.12 79 PHE A N 1
ATOM 609 C CA . PHE A 1 79 ? 7.015 7.456 -7.229 1.00 94.12 79 PHE A CA 1
ATOM 610 C C . PHE A 1 79 ? 6.443 7.552 -5.802 1.00 94.12 79 PHE A C 1
ATOM 612 O O . PHE A 1 79 ? 7.214 7.523 -4.843 1.00 94.12 79 PHE A O 1
ATOM 619 N N . TYR A 1 80 ? 5.120 7.653 -5.651 1.00 94.00 80 TYR A N 1
ATOM 620 C CA . TYR A 1 80 ? 4.422 7.646 -4.365 1.00 94.00 80 TYR A CA 1
ATOM 621 C C . TYR A 1 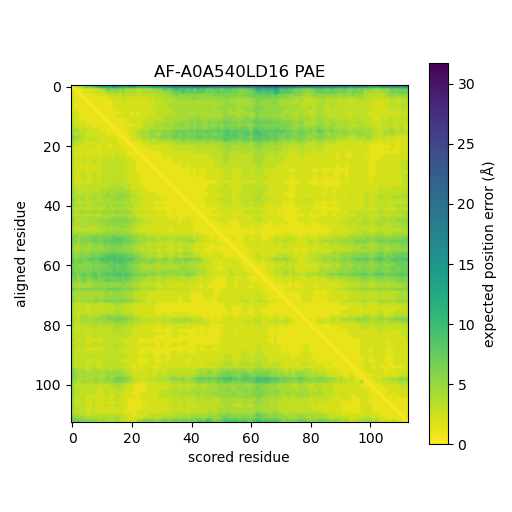80 ? 3.316 6.592 -4.284 1.00 94.00 80 TYR A C 1
ATOM 623 O O . TYR A 1 80 ? 3.152 5.952 -3.245 1.00 94.00 80 TYR A O 1
ATOM 631 N N . HIS A 1 81 ? 2.530 6.432 -5.345 1.00 97.25 81 HIS A N 1
ATOM 632 C CA . HIS A 1 81 ? 1.260 5.719 -5.290 1.00 97.25 81 HIS A CA 1
ATOM 633 C C . HIS A 1 81 ? 1.380 4.274 -5.795 1.00 97.25 81 HIS A C 1
ATOM 635 O O . HIS A 1 81 ? 2.021 4.034 -6.823 1.00 97.25 81 HIS A O 1
ATOM 641 N N . PRO A 1 82 ? 0.720 3.299 -5.142 1.00 98.12 82 PRO A N 1
ATOM 642 C CA . PRO A 1 82 ? 0.587 1.943 -5.664 1.00 98.12 82 PRO A CA 1
ATOM 643 C C . PRO A 1 82 ? -0.267 1.866 -6.939 1.00 98.12 82 PRO A C 1
ATOM 645 O O . PRO A 1 82 ? -1.085 2.743 -7.224 1.00 98.12 82 PRO A O 1
ATOM 648 N N . THR A 1 83 ? -0.122 0.787 -7.708 1.00 98.62 83 THR A N 1
ATOM 649 C CA . THR A 1 83 ? -1.026 0.500 -8.831 1.00 98.62 83 THR A CA 1
ATOM 650 C C . THR A 1 83 ? -2.412 0.078 -8.348 1.00 98.62 83 THR A C 1
ATOM 652 O O . THR A 1 83 ? -2.615 -0.312 -7.197 1.00 98.62 83 THR A O 1
ATOM 655 N N . GLN A 1 84 ? -3.389 0.099 -9.260 1.00 98.38 84 GLN A N 1
ATOM 656 C CA . GLN A 1 84 ? -4.724 -0.445 -9.000 1.00 98.38 84 GLN A CA 1
ATOM 657 C C . GLN A 1 84 ? -4.674 -1.912 -8.535 1.00 98.38 84 GLN A C 1
ATOM 659 O O . GLN A 1 84 ? -5.465 -2.300 -7.680 1.00 98.38 84 GLN A O 1
ATOM 664 N N . ALA A 1 85 ? -3.756 -2.719 -9.079 1.00 98.44 85 ALA A N 1
ATOM 665 C CA . ALA A 1 85 ? -3.592 -4.116 -8.683 1.00 98.44 85 ALA A CA 1
ATOM 666 C C . ALA A 1 85 ? -3.153 -4.226 -7.214 1.00 98.44 85 ALA A C 1
ATOM 668 O O . ALA A 1 85 ? -3.769 -4.958 -6.441 1.00 98.44 85 ALA A O 1
ATOM 669 N N . THR A 1 86 ? -2.168 -3.423 -6.802 1.00 98.44 86 THR A N 1
ATOM 670 C CA . THR A 1 86 ? -1.729 -3.352 -5.402 1.00 98.44 86 THR A CA 1
ATOM 671 C C . THR A 1 86 ? -2.844 -2.854 -4.486 1.00 98.44 86 THR A C 1
ATOM 673 O O . THR A 1 86 ? -3.071 -3.430 -3.423 1.00 98.44 86 THR A O 1
ATOM 676 N N . HIS A 1 87 ? -3.588 -1.825 -4.905 1.00 98.50 87 HIS A N 1
ATOM 677 C CA . HIS A 1 87 ? -4.737 -1.330 -4.146 1.00 98.50 87 HIS A CA 1
ATOM 678 C C . HIS A 1 87 ? -5.829 -2.387 -3.966 1.00 98.50 87 HIS A C 1
ATOM 680 O O . HIS A 1 87 ? -6.364 -2.483 -2.868 1.00 98.50 87 HIS A O 1
ATOM 686 N N . GLY A 1 88 ? -6.118 -3.204 -4.984 1.00 98.19 88 GLY A N 1
ATOM 687 C CA . GLY A 1 88 ? -7.076 -4.308 -4.868 1.00 98.19 88 GLY A CA 1
ATOM 688 C C . GLY A 1 88 ? -6.702 -5.277 -3.746 1.00 98.19 88 GLY A C 1
ATOM 689 O O . GLY A 1 88 ? -7.513 -5.541 -2.864 1.00 98.19 88 GLY A O 1
ATOM 690 N N . ILE A 1 89 ? -5.435 -5.699 -3.703 1.00 97.94 89 ILE A N 1
ATOM 691 C CA . ILE A 1 89 ? -4.925 -6.581 -2.643 1.00 97.94 89 ILE A CA 1
ATOM 692 C C . ILE A 1 89 ? -5.037 -5.909 -1.270 1.00 97.94 89 ILE A C 1
ATOM 694 O O . ILE A 1 89 ? -5.490 -6.535 -0.315 1.00 97.94 89 ILE A O 1
ATOM 698 N N . ILE A 1 90 ? -4.636 -4.638 -1.155 1.00 97.62 90 ILE A N 1
ATOM 699 C CA . ILE A 1 90 ? -4.730 -3.892 0.107 1.00 97.62 90 ILE A CA 1
ATOM 700 C C . ILE A 1 90 ? -6.184 -3.821 0.581 1.00 97.62 90 ILE A C 1
ATOM 702 O O . ILE A 1 90 ? -6.448 -4.103 1.746 1.00 97.62 90 ILE A O 1
ATOM 706 N N . THR A 1 91 ? -7.125 -3.486 -0.302 1.00 96.88 91 THR A N 1
ATOM 707 C CA . THR A 1 91 ? -8.551 -3.403 0.032 1.00 96.88 91 THR A CA 1
ATOM 708 C C . THR A 1 91 ? -9.097 -4.743 0.515 1.00 96.88 91 THR A C 1
ATOM 710 O O . THR A 1 91 ? -9.779 -4.769 1.539 1.00 96.88 91 THR A O 1
ATOM 713 N N . ASP A 1 92 ? -8.742 -5.852 -0.136 1.00 97.50 92 ASP A N 1
ATOM 714 C CA . ASP A 1 92 ? -9.156 -7.188 0.305 1.00 97.50 92 ASP A CA 1
ATOM 715 C C . ASP A 1 92 ? -8.618 -7.509 1.711 1.00 97.50 92 ASP A C 1
ATOM 717 O O . ASP A 1 92 ? -9.346 -8.030 2.560 1.00 97.50 92 ASP A O 1
ATOM 721 N N . LYS A 1 93 ? -7.359 -7.142 2.000 1.00 96.94 93 LYS A N 1
ATOM 722 C CA . LYS A 1 93 ? -6.751 -7.333 3.329 1.00 96.94 93 LYS A CA 1
ATOM 723 C C . LYS A 1 93 ? -7.361 -6.432 4.404 1.00 96.94 93 LYS A C 1
ATOM 725 O O . LYS A 1 93 ? -7.534 -6.886 5.531 1.00 96.94 93 LYS A O 1
ATOM 730 N N . VAL A 1 94 ? -7.701 -5.188 4.074 1.00 96.12 94 VAL A N 1
ATOM 731 C CA . VAL A 1 94 ? -8.417 -4.277 4.984 1.00 96.12 94 VAL A CA 1
ATOM 732 C C . VAL A 1 94 ? -9.789 -4.851 5.337 1.00 96.12 94 VAL A C 1
ATOM 734 O O . VAL A 1 94 ? -10.204 -4.809 6.498 1.00 96.12 94 VAL A O 1
ATOM 737 N N . PHE A 1 95 ? -10.500 -5.363 4.329 1.00 97.38 95 PHE A N 1
ATOM 738 C CA . PHE A 1 95 ? -11.888 -5.768 4.482 1.00 97.38 95 PHE A CA 1
ATOM 739 C C . PHE A 1 95 ? -12.045 -7.036 5.323 1.00 97.38 95 PHE A C 1
ATOM 741 O O . PHE A 1 95 ? -12.784 -7.007 6.305 1.00 97.38 95 PHE A O 1
ATOM 748 N N . ASP A 1 96 ? -11.345 -8.113 4.959 1.00 96.88 96 ASP A N 1
ATOM 749 C CA . ASP A 1 96 ? -11.498 -9.454 5.556 1.00 96.88 96 ASP A CA 1
ATOM 750 C C . ASP A 1 96 ? -10.158 -10.220 5.576 1.00 96.88 96 ASP A C 1
ATOM 752 O O . ASP A 1 96 ? -10.087 -11.429 5.353 1.00 96.88 96 ASP A O 1
ATOM 756 N N . GLY A 1 97 ? -9.049 -9.493 5.744 1.00 94.44 97 GLY A N 1
ATOM 757 C CA . GLY A 1 97 ? -7.714 -10.080 5.816 1.00 94.44 97 GLY A CA 1
ATOM 758 C C . GLY A 1 97 ? -7.420 -10.768 7.153 1.00 94.44 97 GLY A C 1
ATOM 759 O O . GLY A 1 97 ? -8.183 -10.643 8.110 1.00 94.44 97 GLY A O 1
ATOM 760 N N . PRO A 1 98 ? -6.276 -11.473 7.250 1.00 93.69 98 PRO A N 1
ATOM 761 C CA . PRO A 1 98 ? -5.823 -12.056 8.508 1.00 93.69 98 PRO A CA 1
ATOM 762 C C . PRO A 1 98 ? -5.733 -11.013 9.631 1.00 93.69 98 PRO A C 1
ATOM 764 O O . PRO A 1 98 ? -5.338 -9.868 9.400 1.00 93.69 98 PRO A O 1
ATOM 767 N N . SER A 1 99 ? -6.019 -11.433 10.866 1.00 88.81 99 SER A N 1
ATOM 768 C CA . SER A 1 99 ? -6.008 -10.567 12.057 1.00 88.81 99 SER A CA 1
ATOM 769 C C . SER A 1 99 ? -4.642 -9.944 12.370 1.00 88.81 99 SER A C 1
ATOM 771 O O . SER A 1 99 ? -4.546 -9.057 13.211 1.00 88.81 99 SER A O 1
ATOM 773 N N . GLU A 1 100 ? -3.572 -10.400 11.717 1.00 91.56 100 GLU A N 1
ATOM 774 C CA . GLU A 1 100 ? -2.243 -9.792 11.822 1.00 91.56 100 GLU A CA 1
ATOM 775 C C . GLU A 1 100 ? -2.170 -8.395 11.180 1.00 91.56 100 GLU A C 1
ATOM 777 O O . GLU A 1 100 ? -1.329 -7.597 11.584 1.00 91.56 100 GLU A O 1
ATOM 782 N N . TYR A 1 101 ? -3.056 -8.072 10.227 1.00 94.38 101 TYR A N 1
ATOM 783 C CA . TYR A 1 101 ? -3.057 -6.774 9.538 1.00 94.38 101 TYR A CA 1
ATOM 784 C C . TYR A 1 101 ? -4.058 -5.771 10.097 1.00 94.38 101 TYR A C 1
ATOM 786 O O . TYR A 1 101 ? -3.955 -4.592 9.778 1.00 94.38 101 TYR A O 1
ATOM 794 N N . SER A 1 102 ? -5.022 -6.204 10.906 1.00 95.56 102 SER A N 1
ATOM 795 C CA . SER A 1 102 ? -6.103 -5.345 11.395 1.00 95.56 102 SER A CA 1
ATOM 796 C C . SER A 1 102 ? -6.334 -5.575 12.880 1.00 95.56 102 SER A C 1
ATOM 798 O O . SER A 1 102 ? -6.467 -6.710 13.328 1.00 95.56 102 SER A O 1
ATOM 800 N N . SER A 1 103 ? -6.417 -4.497 13.659 1.00 93.88 103 SER A N 1
ATOM 801 C CA . SER A 1 103 ? -6.642 -4.575 15.105 1.00 93.88 103 SER A CA 1
ATOM 802 C C . SER A 1 103 ? -7.591 -3.471 15.584 1.00 93.88 103 SER A C 1
ATOM 804 O O 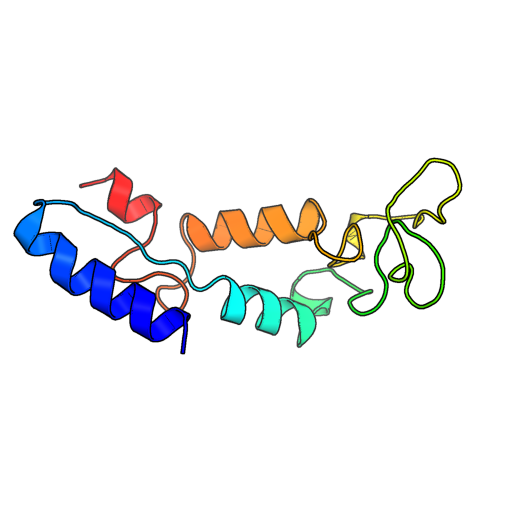. SER A 1 103 ? -7.430 -2.322 15.175 1.00 93.88 103 SER A O 1
ATOM 806 N N . PRO A 1 104 ? -8.560 -3.755 16.477 1.00 94.19 104 PRO A N 1
ATOM 807 C CA . PRO A 1 104 ? -8.845 -5.046 17.116 1.00 94.19 104 PRO A CA 1
ATOM 808 C C . PRO A 1 104 ? -9.636 -6.045 16.254 1.00 94.19 104 PRO A C 1
ATOM 810 O O . PRO A 1 104 ? -9.816 -7.175 16.688 1.00 94.19 104 PRO A O 1
ATOM 813 N N . MET A 1 105 ? -10.133 -5.634 15.090 1.00 95.56 105 MET A N 1
ATOM 814 C CA . MET A 1 105 ? -10.993 -6.437 14.214 1.00 95.56 105 MET A CA 1
ATOM 815 C C . MET A 1 105 ? -10.825 -5.985 12.759 1.00 95.56 105 MET A C 1
ATOM 817 O O . MET A 1 105 ? -10.262 -4.918 12.508 1.00 95.56 105 MET A O 1
ATOM 821 N N . THR A 1 106 ? -11.312 -6.757 11.802 1.00 96.88 106 THR A N 1
ATOM 822 C CA . THR A 1 106 ? -11.392 -6.386 10.380 1.00 96.88 106 THR A CA 1
ATOM 823 C C . THR A 1 106 ? -12.481 -5.338 10.126 1.00 96.88 106 THR A C 1
ATOM 825 O O . THR A 1 106 ? -13.341 -5.092 10.977 1.00 96.88 106 THR A O 1
ATOM 828 N N . VAL A 1 107 ? -12.489 -4.712 8.942 1.00 96.94 107 VAL A N 1
ATOM 829 C CA . VAL A 1 107 ? -13.608 -3.827 8.567 1.00 96.94 107 VAL A CA 1
ATOM 830 C C . VAL A 1 107 ? -14.918 -4.608 8.486 1.00 96.94 107 VAL A C 1
ATOM 832 O O . VAL A 1 107 ? -15.938 -4.096 8.938 1.00 96.94 107 VAL A O 1
ATOM 835 N N . LYS A 1 108 ? -14.904 -5.843 7.972 1.00 97.69 108 LYS A N 1
ATOM 836 C CA . LYS A 1 108 ? -16.087 -6.711 7.901 1.00 97.69 108 LYS A CA 1
ATOM 837 C C . LYS A 1 108 ? -16.707 -6.983 9.274 1.00 97.69 108 LYS A C 1
ATOM 839 O O . LYS A 1 108 ? -17.926 -6.981 9.398 1.00 97.69 108 LYS A O 1
ATOM 844 N N . GLU A 1 109 ? -15.888 -7.195 10.299 1.00 97.44 109 GLU A N 1
ATOM 845 C CA . GLU A 1 109 ? -16.361 -7.355 11.679 1.00 97.44 109 GLU A CA 1
ATOM 846 C C . GLU A 1 109 ? -16.853 -6.025 12.265 1.00 97.44 109 GLU A C 1
ATOM 848 O O . GLU A 1 109 ? -17.898 -5.992 12.909 1.00 97.44 109 GLU A O 1
ATOM 853 N N . LEU A 1 110 ? -16.148 -4.920 11.997 1.00 97.06 110 LEU A N 1
ATOM 854 C CA . LEU A 1 110 ? -16.513 -3.589 12.491 1.00 97.06 110 LEU A CA 1
ATOM 855 C C . LEU A 1 110 ? -17.890 -3.131 11.998 1.00 97.06 110 LEU A C 1
ATOM 857 O O . LEU A 1 110 ? -18.644 -2.546 12.770 1.00 97.06 110 LEU A O 1
ATOM 861 N N . ILE A 1 111 ? -18.221 -3.386 10.729 1.00 96.94 111 ILE A N 1
ATOM 862 C CA . ILE A 1 111 ? -19.528 -3.021 10.154 1.00 96.94 111 ILE A CA 1
ATOM 863 C C . ILE A 1 111 ? -20.675 -3.920 10.633 1.00 96.94 111 ILE A C 1
ATOM 865 O O . ILE A 1 111 ? -21.831 -3.610 10.360 1.00 96.94 111 ILE A O 1
ATOM 869 N N . ALA A 1 112 ? -20.363 -5.039 11.289 1.00 97.06 112 ALA A N 1
ATOM 870 C CA . ALA A 1 112 ? -21.340 -5.981 11.821 1.00 97.06 112 ALA A CA 1
ATOM 871 C C . ALA A 1 112 ? -21.653 -5.755 13.315 1.00 97.06 112 ALA A C 1
ATOM 873 O O . ALA A 1 112 ? -22.455 -6.508 13.870 1.00 97.06 112 ALA A O 1
ATOM 874 N N . LEU A 1 113 ? -21.014 -4.763 13.955 1.00 93.44 113 LEU A N 1
ATOM 875 C CA . LEU A 1 113 ? -21.318 -4.319 15.323 1.00 93.44 113 LEU A CA 1
ATOM 876 C C . LEU A 1 113 ? -22.687 -3.636 15.411 1.00 93.44 113 LEU A C 1
ATOM 878 O O . LEU A 1 113 ? -23.361 -3.856 16.442 1.00 93.44 113 LEU A O 1
#

pLDDT: mean 95.94, std 3.67, range [65.5, 98.62]

InterPro domains:
  IPR036514 SGNH hydrolase superfamily [G3DSA:3.40.50.1110] (1-99)
  IPR051058 GDSL Esterase/Lipase Enzyme [PTHR45648] (2-110)

Radius of gyration: 17.19 Å; Cα contacts (8 Å, |Δi|>4): 164; chains: 1; bounding box: 37×28×48 Å

Nearest PDB structures (foldseek):
  6ur0-assembly2_B  TM=9.016E-01  e=3.241E-04  Pseudomonas aeruginosa PAO1
  6uqz-assembly2_B  TM=9.032E-01  e=3.241E-04  Pseudomonas aeruginosa PAO1
  6jl2-assembly3_C  TM=7.309E-01  e=9.746E-05  Vibrio vulnificus
  6jl2-assembly1_A  TM=7.713E-01  e=2.321E-04  Vibrio vulnificus
  8h0c-assembly1_A  TM=7.598E-01  e=1.231E-03  Vibrio alginolyticus

Solvent-accessible surface area (backbone atoms only — not comparable to full-atom values): 6305 Å² total; per-residue (Å²): 112,68,68,61,51,52,52,53,49,54,65,59,45,27,78,76,69,72,54,88,76,64,48,68,44,62,64,63,55,52,50,49,42,63,75,42,27,66,86,72,62,27,83,36,76,78,40,23,29,24,5,31,71,72,48,16,49,71,43,72,67,50,99,88,34,52,69,56,94,57,61,60,33,19,42,26,32,28,74,83,43,61,14,72,56,44,48,51,54,50,50,50,43,50,35,74,34,66,71,90,41,22,43,88,38,32,48,58,57,61,78,69,112

Mean predicted aligned error: 3.14 Å

Secondary structure (DSSP, 8-state):
-HHHHHHHHHHHHHHHHT----EE-HHHHHHHHHHSGGGGT-SBSSS-SEESSGGG-SS---TTSEE-S-GGGBSBSSSSPBPHHHHHHHHHHHHH--TTSEES--HHHHTT-